Protein AF-A0A2U8DL97-F1 (afdb_monomer_lite)

Radius of gyration: 14.05 Å; chains: 1; bounding box: 25×34×37 Å

InterPro domains:
  IPR011008 Dimeric alpha-beta barrel [SSF54909] (26-79)
  IPR019887 Transcription regulator AsnC/Lrp, ligand binding domain [PF01037] (26-78)

Foldseek 3Di:
DPPPCPVVVVVLVVVLVPDDQPQKDFPDWDADDDDDGIDTDMGGPDPVSVVVSVVVSVVDPPDDDDDDDDDPDDQDDPNDGD

Structure (mmCIF, N/CA/C/O backbone):
data_AF-A0A2U8DL97-F1
#
_entry.id   AF-A0A2U8DL97-F1
#
loop_
_atom_site.group_PDB
_atom_site.id
_atom_site.type_symbol
_atom_site.label_atom_id
_atom_site.label_alt_id
_atom_site.label_comp_id
_atom_site.label_asym_id
_atom_site.label_entity_id
_atom_site.label_seq_id
_atom_site.pdbx_PDB_ins_code
_atom_site.Cartn_x
_atom_site.Cartn_y
_atom_site.Cartn_z
_atom_site.occupancy
_atom_site.B_iso_or_equiv
_atom_site.auth_seq_id
_atom_site.auth_comp_id
_atom_site.auth_asym_id
_atom_site.auth_atom_id
_atom_site.pdbx_PDB_model_num
ATOM 1 N N . MET A 1 1 ? 11.024 -21.529 18.169 1.00 42.38 1 MET A N 1
ATOM 2 C CA . MET A 1 1 ? 10.670 -20.091 18.158 1.00 42.38 1 MET A CA 1
ATOM 3 C C . MET A 1 1 ? 10.232 -19.677 16.743 1.00 42.38 1 MET A C 1
ATOM 5 O O . MET A 1 1 ? 10.856 -18.825 16.138 1.00 42.38 1 MET A O 1
ATOM 9 N N . GLN A 1 2 ? 9.226 -20.346 16.157 1.00 44.72 2 GLN A N 1
ATOM 10 C CA . GLN A 1 2 ? 8.889 -20.158 14.726 1.00 44.72 2 GLN A CA 1
ATOM 11 C C . GLN A 1 2 ? 7.430 -20.505 14.362 1.00 44.72 2 GLN A C 1
ATOM 13 O O . GLN A 1 2 ? 7.069 -20.495 13.194 1.00 44.72 2 GLN A O 1
ATOM 18 N N . HIS A 1 3 ? 6.584 -20.816 15.350 1.00 40.59 3 HIS A N 1
ATOM 19 C CA . HIS A 1 3 ? 5.208 -21.281 15.116 1.00 40.59 3 HIS A CA 1
ATOM 20 C C . HIS A 1 3 ? 4.128 -20.322 15.648 1.00 40.59 3 HIS A C 1
ATOM 22 O O . HIS A 1 3 ? 2.984 -20.403 15.222 1.00 40.59 3 HIS A O 1
ATOM 28 N N . CYS A 1 4 ? 4.479 -19.377 16.530 1.00 39.41 4 CYS A N 1
ATOM 29 C CA . CYS A 1 4 ? 3.505 -18.473 17.158 1.00 39.41 4 CYS A CA 1
ATOM 30 C C . CYS A 1 4 ? 3.091 -17.291 16.247 1.00 39.41 4 CYS A C 1
ATOM 32 O O . CYS A 1 4 ? 1.989 -16.773 16.371 1.00 39.41 4 CYS A O 1
ATOM 34 N N . SER A 1 5 ? 3.928 -16.885 15.281 1.00 52.34 5 SER A N 1
ATOM 35 C CA . SER A 1 5 ? 3.707 -15.650 14.502 1.00 52.34 5 SER A CA 1
ATOM 36 C C . SER A 1 5 ? 2.885 -15.820 13.216 1.00 52.34 5 SER A C 1
ATOM 38 O O . SER A 1 5 ? 2.426 -14.827 12.655 1.00 52.34 5 SER A O 1
ATOM 40 N N . TYR A 1 6 ? 2.704 -17.046 12.710 1.00 52.44 6 TYR A N 1
ATOM 41 C CA . TYR A 1 6 ? 2.095 -17.246 11.386 1.00 52.44 6 TYR A CA 1
ATOM 42 C C . TYR A 1 6 ? 0.564 -17.128 11.422 1.00 52.44 6 TYR A C 1
ATOM 44 O O . TYR A 1 6 ? -0.013 -16.468 10.563 1.00 52.44 6 TYR A O 1
ATOM 52 N N . ILE A 1 7 ? -0.075 -17.694 12.455 1.00 48.59 7 ILE A N 1
ATOM 53 C CA . ILE A 1 7 ? -1.540 -17.687 12.618 1.00 48.59 7 ILE A CA 1
ATOM 54 C C . ILE A 1 7 ? -2.043 -16.275 12.961 1.00 48.59 7 ILE A C 1
ATOM 56 O O . ILE A 1 7 ? -2.933 -15.750 12.296 1.00 48.59 7 ILE A O 1
ATOM 60 N N . TYR A 1 8 ? -1.402 -15.599 13.919 1.00 53.22 8 TYR A N 1
ATOM 61 C CA . TYR A 1 8 ? -1.759 -14.217 14.273 1.00 53.22 8 TYR A CA 1
ATOM 62 C C . TYR A 1 8 ? -1.524 -13.248 13.104 1.00 53.22 8 TYR A C 1
ATOM 64 O O . TYR A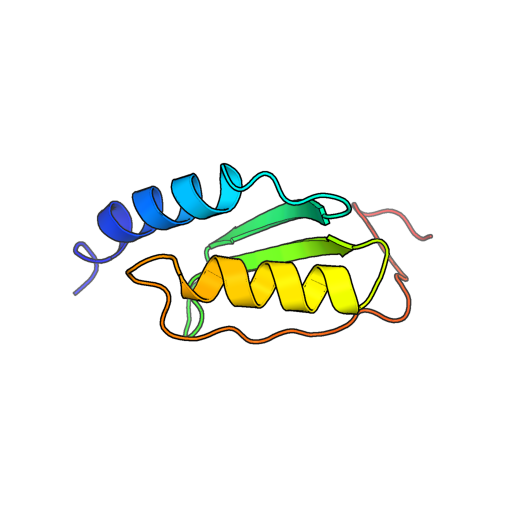 1 8 ? -2.281 -12.308 12.873 1.00 53.22 8 TYR A O 1
ATOM 72 N N . GLY A 1 9 ? -0.483 -13.507 12.309 1.00 63.59 9 GLY A N 1
ATOM 73 C CA . GLY A 1 9 ? -0.184 -12.707 11.134 1.00 63.59 9 GLY A CA 1
ATOM 74 C C . GLY A 1 9 ? -1.198 -12.872 10.003 1.00 63.59 9 GLY A C 1
ATOM 75 O O . GLY A 1 9 ? -1.268 -11.983 9.161 1.00 63.59 9 GLY A O 1
ATOM 76 N N . THR A 1 10 ? -1.936 -13.983 9.893 1.00 77.50 10 THR A N 1
ATOM 77 C CA . THR A 1 10 ? -2.941 -14.155 8.822 1.00 77.50 10 THR A CA 1
ATOM 78 C C . THR A 1 10 ? -4.201 -13.341 9.072 1.00 77.50 10 THR A C 1
ATOM 80 O O . THR A 1 10 ? -4.730 -12.753 8.134 1.00 77.50 10 THR A O 1
ATOM 83 N N . GLU A 1 11 ? -4.635 -13.222 10.326 1.00 84.75 11 GLU A N 1
ATOM 84 C CA . GLU A 1 11 ? -5.806 -12.417 10.687 1.00 84.75 11 GLU A CA 1
ATOM 85 C C . GLU A 1 11 ? -5.563 -10.928 10.436 1.00 84.75 11 GLU A C 1
ATOM 87 O O . GLU A 1 11 ? -6.399 -10.265 9.829 1.00 84.75 11 GLU A O 1
ATOM 92 N N . ILE A 1 12 ? -4.386 -10.421 10.820 1.00 88.12 12 ILE A N 1
ATOM 93 C CA . ILE A 1 12 ? -4.001 -9.024 10.572 1.00 88.12 12 ILE A CA 1
ATOM 94 C C . ILE A 1 12 ? -3.928 -8.742 9.068 1.00 88.12 12 ILE A C 1
ATOM 96 O O . ILE A 1 12 ? -4.453 -7.732 8.613 1.00 88.12 12 ILE A O 1
ATOM 100 N N . VAL A 1 13 ? -3.327 -9.639 8.275 1.00 89.81 13 VAL A N 1
ATOM 101 C CA . VAL A 1 13 ? -3.281 -9.480 6.810 1.00 89.81 13 VAL A CA 1
ATOM 102 C C . VAL A 1 13 ? -4.689 -9.425 6.226 1.00 89.81 13 VAL A C 1
ATOM 104 O O . VAL A 1 13 ? -4.967 -8.545 5.420 1.00 89.81 13 VAL A O 1
ATOM 107 N N . ASN A 1 14 ? -5.591 -10.306 6.659 1.00 89.69 14 ASN A N 1
ATOM 108 C CA . ASN A 1 14 ? -6.972 -10.290 6.184 1.00 89.69 14 ASN A CA 1
ATOM 109 C C . ASN A 1 14 ? -7.692 -8.990 6.565 1.00 89.69 14 ASN A C 1
ATOM 111 O O . ASN A 1 14 ? -8.394 -8.432 5.729 1.00 89.69 14 ASN A O 1
ATOM 115 N N . GLN A 1 15 ? -7.473 -8.473 7.779 1.00 91.69 15 GLN A N 1
ATOM 116 C CA . GLN A 1 15 ? -8.018 -7.177 8.191 1.00 91.69 15 GLN A CA 1
ATOM 117 C C . GLN A 1 15 ? -7.508 -6.047 7.293 1.00 91.69 15 GLN A C 1
ATOM 119 O O . GLN A 1 15 ? -8.322 -5.294 6.768 1.00 91.69 15 GLN A O 1
ATOM 124 N N . ILE A 1 16 ? -6.195 -5.978 7.043 1.00 91.88 16 ILE A N 1
ATOM 125 C CA . ILE A 1 16 ? -5.588 -4.976 6.153 1.00 91.88 16 ILE A CA 1
ATOM 126 C C . ILE A 1 16 ? -6.186 -5.057 4.746 1.00 91.88 16 ILE A C 1
ATOM 128 O O . ILE A 1 16 ? -6.568 -4.035 4.184 1.00 91.88 16 ILE A O 1
ATOM 132 N N . LEU A 1 17 ? -6.282 -6.262 4.178 1.00 90.38 17 LEU A N 1
ATOM 133 C CA . LEU A 1 17 ? -6.803 -6.467 2.824 1.00 90.38 17 LEU A CA 1
ATOM 134 C C . LEU A 1 17 ? -8.316 -6.224 2.720 1.00 90.38 17 LEU A 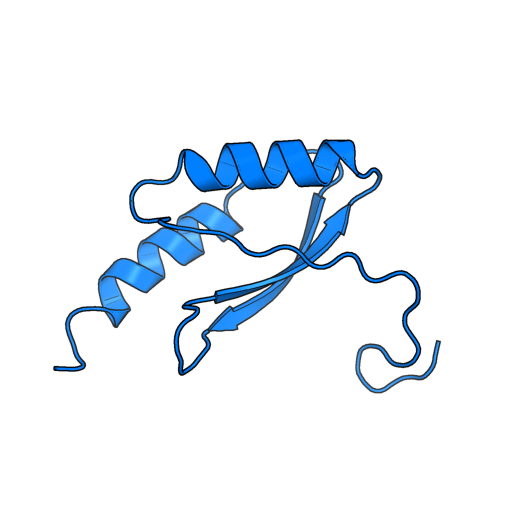C 1
ATOM 136 O O . LEU A 1 17 ? -8.809 -5.975 1.626 1.00 90.38 17 LEU A O 1
ATOM 140 N N . SER A 1 18 ? -9.042 -6.284 3.838 1.00 91.25 18 SER A N 1
ATOM 141 C CA . SER A 1 18 ? -10.470 -5.951 3.909 1.00 91.25 18 SER A CA 1
ATOM 142 C C . SER A 1 18 ? -10.755 -4.459 4.105 1.00 91.25 18 SER A C 1
ATOM 144 O O . SER A 1 18 ? -11.918 -4.063 4.107 1.00 91.25 18 SER A O 1
ATOM 146 N N . LEU A 1 19 ? -9.725 -3.624 4.296 1.00 89.25 19 LEU A N 1
ATOM 147 C CA . LEU A 1 19 ? -9.913 -2.184 4.444 1.00 89.25 19 LEU A CA 1
ATOM 148 C C . LEU A 1 19 ? -10.373 -1.568 3.121 1.00 89.25 19 LEU A C 1
ATOM 150 O O . LEU A 1 19 ? -9.626 -1.516 2.146 1.00 89.25 19 LEU A O 1
ATOM 154 N N . GLU A 1 20 ? -11.580 -1.016 3.125 1.00 85.81 20 GLU A N 1
ATOM 155 C CA . GLU A 1 20 ? -12.072 -0.168 2.045 1.00 85.81 20 GLU A CA 1
ATOM 156 C C . GLU A 1 20 ? -11.763 1.292 2.375 1.00 85.81 20 GLU A C 1
ATOM 158 O O . GLU A 1 20 ? -12.443 1.926 3.184 1.00 85.81 20 GLU A O 1
ATOM 163 N N . ILE A 1 21 ? -10.708 1.830 1.760 1.00 85.19 21 ILE A N 1
ATOM 164 C CA . ILE A 1 21 ? -10.338 3.240 1.900 1.00 85.19 21 ILE A CA 1
ATOM 165 C C . ILE A 1 21 ? -10.488 3.922 0.538 1.00 85.19 21 ILE A C 1
ATOM 167 O O . ILE A 1 21 ? -9.877 3.470 -0.435 1.00 85.19 21 ILE A O 1
ATOM 171 N N . PRO A 1 22 ? -11.283 5.005 0.437 1.00 89.81 22 PRO A N 1
ATOM 172 C CA . PRO A 1 22 ? -11.405 5.763 -0.800 1.00 89.81 22 PRO A CA 1
ATOM 173 C C . PRO A 1 22 ? -10.034 6.188 -1.327 1.00 89.81 22 PRO A C 1
ATOM 175 O O . PRO A 1 22 ? -9.160 6.563 -0.550 1.00 89.81 22 PRO A O 1
ATOM 178 N N . ASN A 1 23 ? -9.864 6.165 -2.651 1.00 94.81 23 ASN A N 1
ATOM 179 C CA . ASN A 1 23 ? -8.646 6.616 -3.339 1.00 94.81 23 ASN A CA 1
ATOM 180 C C . ASN A 1 23 ? -7.368 5.823 -3.027 1.00 94.81 23 ASN A C 1
ATOM 182 O O . ASN A 1 23 ? -6.285 6.245 -3.433 1.00 94.81 23 ASN A O 1
ATOM 186 N N . ILE A 1 24 ? -7.490 4.681 -2.349 1.00 95.19 24 ILE A N 1
ATOM 187 C CA . ILE A 1 24 ? -6.398 3.757 -2.078 1.00 95.19 24 ILE A CA 1
ATOM 188 C C . ILE A 1 24 ? -6.635 2.448 -2.822 1.00 95.19 24 ILE A C 1
ATOM 190 O O . ILE A 1 24 ? -7.730 1.892 -2.810 1.00 95.19 24 ILE A O 1
ATOM 194 N N . PHE A 1 25 ? -5.578 1.926 -3.435 1.00 94.31 25 PHE A N 1
ATOM 195 C CA . PHE A 1 25 ? -5.580 0.601 -4.037 1.00 94.31 25 PHE A CA 1
ATOM 196 C C . PHE A 1 25 ? -4.303 -0.148 -3.662 1.00 94.31 25 PHE A C 1
ATOM 198 O O . PHE A 1 25 ? -3.205 0.296 -4.001 1.00 94.31 25 PHE A O 1
ATOM 205 N N . ILE A 1 26 ? -4.435 -1.275 -2.958 1.00 94.44 26 ILE A N 1
ATOM 206 C CA . ILE A 1 26 ? -3.307 -2.160 -2.642 1.00 94.44 26 ILE A CA 1
ATOM 207 C C . ILE A 1 26 ? -3.012 -3.000 -3.887 1.00 94.44 26 ILE A C 1
ATOM 209 O O . ILE A 1 26 ? -3.821 -3.832 -4.284 1.00 94.44 26 ILE A O 1
ATOM 213 N N . GLU A 1 27 ? -1.853 -2.778 -4.502 1.00 93.75 27 GLU A N 1
ATOM 214 C CA . GLU A 1 27 ? -1.411 -3.524 -5.684 1.00 93.75 27 GLU A CA 1
ATOM 215 C C . GLU A 1 27 ? -0.794 -4.864 -5.299 1.00 93.75 27 GLU A C 1
ATOM 217 O O . GLU A 1 27 ? -1.029 -5.875 -5.957 1.00 93.75 27 GLU A O 1
ATOM 222 N N . GLU A 1 28 ? 0.019 -4.871 -4.242 1.00 93.81 28 GLU A N 1
ATOM 223 C CA . GLU A 1 28 ? 0.743 -6.057 -3.801 1.00 93.81 28 GLU A CA 1
ATOM 224 C C . GLU A 1 28 ? 0.886 -6.067 -2.275 1.00 93.81 28 GLU A C 1
ATOM 226 O O . GLU A 1 28 ? 1.066 -5.025 -1.639 1.00 93.81 28 GLU A O 1
ATOM 231 N N . CYS A 1 29 ? 0.845 -7.263 -1.689 1.00 93.25 29 CYS A N 1
ATOM 232 C CA . CYS A 1 29 ? 1.066 -7.494 -0.266 1.00 93.25 29 CYS A CA 1
ATOM 233 C C . CYS A 1 29 ? 1.982 -8.705 -0.098 1.00 93.25 29 CYS A C 1
ATOM 235 O O . CYS A 1 29 ? 1.640 -9.815 -0.508 1.00 93.25 29 CYS A O 1
ATOM 237 N N . HIS A 1 30 ? 3.145 -8.488 0.511 1.00 92.19 30 HIS A N 1
ATOM 238 C CA . HIS A 1 30 ? 4.181 -9.505 0.666 1.00 92.19 30 HIS A CA 1
ATOM 239 C C . HIS A 1 30 ? 4.512 -9.714 2.136 1.00 92.19 30 HIS A C 1
ATOM 241 O O . HIS A 1 30 ? 4.652 -8.751 2.889 1.00 92.19 30 HIS A O 1
ATOM 247 N N . ARG A 1 31 ? 4.707 -10.971 2.542 1.00 90.38 31 ARG A N 1
ATOM 248 C CA . ARG A 1 31 ? 5.343 -11.285 3.828 1.00 90.38 31 ARG A CA 1
ATOM 249 C C . ARG A 1 31 ? 6.850 -11.203 3.678 1.00 90.38 31 ARG A C 1
ATOM 251 O O . ARG A 1 31 ? 7.407 -11.743 2.726 1.00 90.38 31 ARG A O 1
ATOM 258 N N . LEU A 1 32 ? 7.496 -10.579 4.649 1.00 89.19 32 LEU A N 1
ATOM 259 C CA . LEU A 1 32 ? 8.944 -10.451 4.675 1.00 89.19 32 LEU A CA 1
ATOM 260 C C . LEU A 1 32 ? 9.551 -11.409 5.705 1.00 89.19 32 LEU A C 1
ATOM 262 O O . LEU A 1 32 ? 8.945 -11.721 6.730 1.00 89.19 32 LEU A O 1
ATOM 266 N N . ALA A 1 33 ? 10.764 -11.877 5.420 1.00 86.56 33 ALA A N 1
ATOM 267 C CA . ALA A 1 33 ? 11.628 -12.498 6.412 1.00 86.56 33 ALA A CA 1
ATOM 268 C C . ALA A 1 33 ? 12.599 -11.424 6.914 1.00 86.56 33 ALA A C 1
ATOM 270 O O . ALA A 1 33 ? 13.449 -10.965 6.153 1.00 86.56 33 ALA A O 1
ATOM 271 N N . GLY A 1 34 ? 12.457 -10.991 8.167 1.00 84.75 34 GLY A N 1
ATOM 272 C CA . GLY A 1 34 ? 13.288 -9.930 8.732 1.00 84.75 34 GLY A CA 1
ATOM 273 C C . GLY A 1 34 ? 12.594 -9.173 9.859 1.00 84.75 34 GLY A C 1
ATOM 274 O O . GLY A 1 34 ? 11.745 -9.728 10.551 1.00 84.75 34 GLY A O 1
ATOM 275 N N . GLU A 1 35 ? 12.993 -7.913 10.033 1.00 87.50 35 GLU A N 1
ATOM 276 C CA . GLU A 1 35 ? 12.448 -6.991 11.039 1.00 87.50 35 GLU A CA 1
ATOM 277 C C . GLU A 1 35 ? 10.986 -6.624 10.750 1.00 87.50 35 GLU A C 1
ATOM 279 O O . GLU A 1 35 ? 10.131 -6.706 11.628 1.00 87.50 35 GLU A O 1
ATOM 284 N N . TRP A 1 36 ? 10.684 -6.306 9.491 1.00 90.38 36 TRP A N 1
ATOM 285 C CA . TRP A 1 36 ? 9.332 -5.991 9.045 1.00 90.38 36 TRP A CA 1
ATOM 286 C C . TRP A 1 36 ? 8.538 -7.264 8.751 1.00 90.38 36 TRP A C 1
ATOM 288 O O . TRP A 1 36 ? 9.062 -8.220 8.183 1.00 90.38 36 TRP A O 1
ATOM 298 N N . CYS A 1 37 ? 7.249 -7.264 9.090 1.00 89.25 37 CYS A N 1
ATOM 299 C CA . CYS A 1 37 ? 6.363 -8.408 8.851 1.00 89.25 37 CYS A CA 1
ATOM 300 C C . CYS A 1 37 ? 5.753 -8.407 7.442 1.00 89.25 37 CYS A C 1
ATOM 302 O O . CYS A 1 37 ? 5.548 -9.471 6.852 1.00 89.25 37 CYS A O 1
ATOM 304 N N . LEU A 1 38 ? 5.418 -7.218 6.931 1.00 91.94 38 LEU A N 1
ATOM 305 C CA . LEU A 1 38 ? 4.679 -7.020 5.687 1.00 91.94 38 LEU A CA 1
ATOM 306 C C . LEU A 1 38 ? 5.268 -5.868 4.875 1.00 91.94 38 LEU A C 1
ATOM 308 O O . LEU A 1 38 ? 5.684 -4.858 5.439 1.00 91.94 38 LEU A O 1
ATOM 312 N N . LEU A 1 39 ? 5.226 -6.012 3.553 1.00 94.12 39 LEU A N 1
ATOM 313 C CA . LEU A 1 39 ? 5.437 -4.940 2.588 1.00 94.12 39 LEU A CA 1
ATOM 314 C C . LEU A 1 39 ? 4.160 -4.760 1.773 1.00 94.12 39 LEU A C 1
ATOM 316 O O . LEU A 1 39 ? 3.677 -5.715 1.162 1.00 94.12 39 LEU A O 1
ATOM 320 N N . LEU A 1 40 ? 3.645 -3.535 1.746 1.00 95.19 40 LEU A N 1
ATOM 321 C CA . LEU A 1 40 ? 2.486 -3.158 0.946 1.00 95.19 40 LEU A CA 1
ATOM 322 C C . LEU A 1 40 ? 2.943 -2.226 -0.172 1.00 95.19 40 LEU A C 1
ATOM 324 O O . LEU A 1 40 ? 3.535 -1.179 0.090 1.00 95.19 40 LEU A O 1
ATOM 328 N N . LYS A 1 41 ? 2.645 -2.600 -1.415 1.00 95.88 41 LYS A N 1
ATOM 329 C CA . LYS A 1 41 ? 2.718 -1.694 -2.559 1.00 95.88 41 LYS A CA 1
ATOM 330 C C . LYS A 1 41 ? 1.308 -1.218 -2.847 1.00 95.88 41 LYS A C 1
ATOM 332 O O . LYS A 1 41 ? 0.400 -2.027 -3.023 1.00 95.88 41 LYS A O 1
ATOM 337 N N . MET A 1 42 ? 1.123 0.089 -2.889 1.00 95.25 42 MET A N 1
ATOM 338 C CA . MET A 1 42 ? -0.193 0.687 -3.043 1.00 95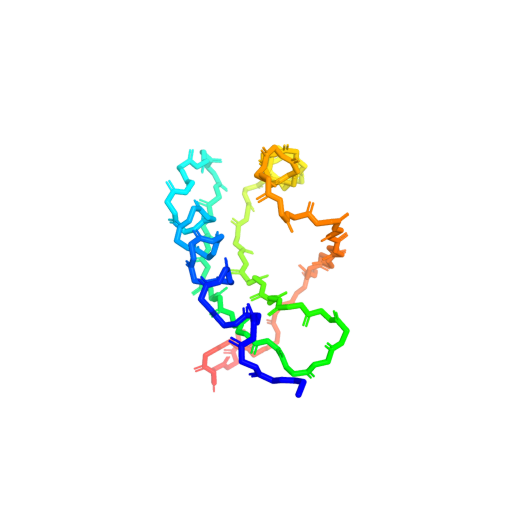.25 42 MET A CA 1
ATOM 339 C C . MET A 1 42 ? -0.128 1.946 -3.897 1.00 95.25 42 MET A C 1
ATOM 341 O O . MET A 1 42 ? 0.905 2.616 -3.963 1.00 95.25 42 MET A O 1
ATOM 345 N N . ARG A 1 43 ? -1.257 2.283 -4.515 1.00 95.31 43 ARG A N 1
ATOM 346 C CA . ARG A 1 43 ? -1.493 3.577 -5.150 1.00 95.31 43 ARG A CA 1
ATOM 347 C C . ARG A 1 43 ? -2.438 4.399 -4.296 1.00 95.31 43 ARG A C 1
ATOM 349 O O . ARG A 1 43 ? -3.398 3.871 -3.740 1.00 95.31 43 ARG A O 1
ATOM 356 N N . ALA A 1 44 ? -2.153 5.689 -4.244 1.00 95.94 44 ALA A N 1
ATOM 357 C CA . ALA A 1 44 ? -2.967 6.695 -3.595 1.00 95.94 44 ALA A CA 1
ATOM 358 C C . ALA A 1 44 ? -3.148 7.872 -4.554 1.00 95.94 44 ALA A C 1
ATOM 360 O O . ALA A 1 44 ? -2.206 8.218 -5.273 1.00 95.94 44 ALA A O 1
ATOM 361 N N . SER A 1 45 ? -4.327 8.492 -4.564 1.00 96.00 45 SER A N 1
ATOM 362 C CA . SER A 1 45 ? -4.559 9.692 -5.379 1.00 96.00 45 SER A CA 1
ATOM 363 C C . SER A 1 45 ? -3.811 10.908 -4.829 1.00 96.00 45 SER A C 1
ATOM 365 O O . SER A 1 45 ? -3.340 11.743 -5.600 1.00 96.00 45 SER A O 1
ATOM 367 N N . THR A 1 46 ? -3.686 11.015 -3.503 1.00 94.94 46 THR A N 1
ATOM 368 C CA . THR A 1 46 ? -3.016 12.131 -2.829 1.00 94.94 46 THR A CA 1
ATOM 369 C C . THR A 1 46 ? -2.176 11.662 -1.635 1.00 94.94 46 THR A C 1
ATOM 371 O O . THR A 1 46 ? -2.440 10.600 -1.067 1.00 94.94 46 THR A O 1
ATOM 374 N N . PRO A 1 47 ? -1.193 12.463 -1.177 1.00 93.50 47 PRO A N 1
ATOM 375 C CA . PRO A 1 47 ? -0.472 12.176 0.065 1.00 93.50 47 PRO A CA 1
ATOM 376 C C . PRO A 1 47 ? -1.383 12.089 1.298 1.00 93.50 47 PRO A C 1
ATOM 378 O O . PRO A 1 47 ? -1.101 11.324 2.214 1.00 93.50 47 PRO A O 1
ATOM 381 N N . THR A 1 48 ? -2.492 12.836 1.321 1.00 94.81 48 THR A N 1
ATOM 382 C CA . THR A 1 48 ? -3.470 12.783 2.418 1.00 94.81 48 THR A CA 1
ATOM 383 C C . THR A 1 48 ? -4.158 11.422 2.500 1.00 94.81 48 THR A C 1
ATOM 385 O O . THR A 1 48 ? -4.371 10.923 3.603 1.00 94.81 48 THR A O 1
ATOM 388 N N . ASP A 1 49 ? -4.444 10.782 1.363 1.00 95.31 49 ASP A N 1
ATOM 389 C CA . ASP A 1 49 ? -5.019 9.431 1.348 1.00 95.31 49 ASP A CA 1
ATOM 390 C C . ASP A 1 49 ? -4.052 8.404 1.970 1.00 95.31 49 ASP A C 1
ATOM 392 O O . ASP A 1 49 ? -4.486 7.488 2.668 1.00 95.31 49 ASP A O 1
ATOM 396 N N . ILE A 1 50 ? -2.736 8.593 1.794 1.00 95.00 50 ILE A N 1
ATOM 397 C CA . ILE A 1 50 ? -1.699 7.757 2.423 1.00 95.00 50 ILE A CA 1
ATOM 398 C C . ILE A 1 50 ? -1.730 7.926 3.944 1.00 95.00 50 ILE A C 1
ATOM 400 O O . ILE A 1 50 ? -1.744 6.930 4.665 1.00 95.00 50 ILE A O 1
ATOM 404 N N . SER A 1 51 ? -1.784 9.166 4.439 1.00 94.38 51 SER A N 1
ATOM 405 C CA . SER A 1 51 ? -1.892 9.426 5.880 1.00 94.38 51 SER A CA 1
ATOM 406 C C . SER A 1 51 ? -3.151 8.792 6.473 1.00 94.38 51 SER A C 1
ATOM 408 O O . SER A 1 51 ? -3.060 8.077 7.466 1.00 94.38 51 SER A O 1
ATOM 410 N N . ASN A 1 52 ? -4.303 8.954 5.814 1.00 94.19 52 ASN A N 1
ATOM 411 C CA . ASN A 1 52 ? -5.563 8.336 6.241 1.00 94.19 52 ASN A CA 1
ATOM 412 C C . ASN A 1 52 ? -5.471 6.801 6.287 1.00 94.19 52 ASN A C 1
ATOM 414 O O . ASN A 1 52 ? -6.042 6.162 7.177 1.00 94.19 52 ASN A O 1
ATOM 418 N N . PHE A 1 53 ? -4.752 6.199 5.335 1.00 94.69 53 PHE A N 1
ATOM 419 C CA . PHE A 1 53 ? -4.496 4.763 5.323 1.00 94.69 53 PHE A CA 1
ATOM 420 C C . PHE A 1 53 ? -3.621 4.328 6.501 1.00 94.69 53 PHE A C 1
ATOM 422 O O . PHE A 1 53 ? -3.992 3.394 7.209 1.00 94.69 53 PHE A O 1
ATOM 429 N N . ILE A 1 54 ? -2.519 5.031 6.773 1.00 94.38 54 ILE A N 1
ATOM 430 C CA . ILE A 1 54 ? -1.636 4.743 7.915 1.00 94.38 54 ILE A CA 1
ATOM 431 C C . ILE A 1 54 ? -2.393 4.887 9.242 1.00 94.38 54 ILE A C 1
ATOM 433 O O . ILE A 1 54 ? -2.345 3.981 10.074 1.00 94.38 54 ILE A O 1
ATOM 437 N N . ASP A 1 55 ? -3.169 5.960 9.407 1.00 93.69 55 ASP A N 1
ATOM 438 C CA . ASP A 1 55 ? -3.998 6.186 10.596 1.00 93.69 55 ASP A CA 1
ATOM 439 C C . ASP A 1 55 ? -5.032 5.070 10.796 1.00 93.69 55 ASP A C 1
ATOM 441 O O . ASP A 1 55 ? -5.395 4.728 11.922 1.00 93.69 55 ASP A O 1
ATOM 445 N N . THR A 1 56 ? -5.525 4.486 9.702 1.00 93.25 56 THR A N 1
ATOM 446 C CA . THR A 1 56 ? -6.455 3.353 9.746 1.00 93.25 56 THR A CA 1
ATOM 447 C C . THR A 1 56 ? -5.738 2.054 10.099 1.00 93.25 56 THR A C 1
ATOM 449 O O . THR A 1 56 ? -6.239 1.302 10.934 1.00 93.25 56 THR A O 1
ATOM 452 N N . LEU A 1 57 ? -4.543 1.815 9.550 1.00 92.81 57 LEU A N 1
ATOM 453 C CA . LEU A 1 57 ? -3.706 0.678 9.935 1.00 92.81 57 LEU A CA 1
ATOM 454 C C . LEU A 1 57 ? -3.394 0.699 11.432 1.00 92.81 57 LEU A C 1
ATOM 456 O O . LEU A 1 57 ? -3.519 -0.321 12.099 1.00 92.81 57 LEU A O 1
ATOM 460 N N . TRP A 1 58 ? -3.052 1.853 11.999 1.00 92.81 58 TRP A N 1
ATOM 461 C CA . TRP A 1 58 ? -2.716 1.954 13.424 1.00 92.81 58 TRP A CA 1
ATOM 462 C C . TRP A 1 58 ? -3.890 1.654 14.368 1.00 92.81 58 TRP A C 1
ATOM 464 O O . TRP A 1 58 ? -3.672 1.390 15.549 1.00 92.81 58 TRP A O 1
ATOM 474 N N . LYS A 1 59 ? -5.132 1.633 13.866 1.00 92.94 59 LYS A N 1
ATOM 475 C CA . LYS A 1 59 ? -6.306 1.180 14.632 1.00 92.94 59 LYS A CA 1
ATOM 476 C C . LYS A 1 59 ? -6.411 -0.346 14.706 1.00 92.94 59 LYS A C 1
ATOM 478 O O . LYS A 1 59 ? -7.146 -0.853 15.551 1.00 92.94 59 LYS A O 1
ATOM 483 N N . ILE A 1 60 ? -5.700 -1.082 13.849 1.00 91.00 60 ILE A N 1
ATOM 484 C CA . ILE A 1 60 ? -5.688 -2.546 13.856 1.00 91.00 60 ILE A CA 1
ATOM 485 C C . ILE A 1 60 ? -4.807 -3.035 15.004 1.00 91.00 60 ILE A C 1
ATOM 487 O O . ILE A 1 60 ? -3.590 -2.832 15.031 1.00 91.00 60 ILE A O 1
ATOM 491 N N . GLN A 1 61 ? -5.425 -3.746 15.945 1.00 88.94 61 GLN A N 1
ATOM 492 C CA . GLN A 1 61 ? -4.705 -4.354 17.055 1.00 88.94 61 GLN A CA 1
ATOM 493 C C . GLN A 1 61 ? -3.671 -5.363 16.534 1.00 88.94 61 GLN A C 1
ATOM 495 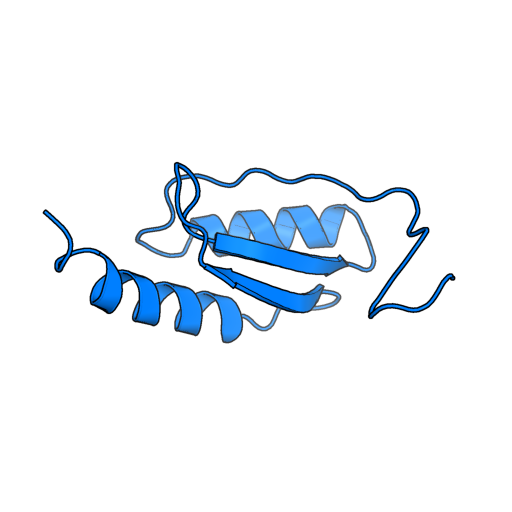O O . GLN A 1 61 ? -3.998 -6.303 15.815 1.00 88.94 61 GLN A O 1
ATOM 500 N N . GLY A 1 62 ? -2.412 -5.177 16.933 1.00 87.75 62 GLY A N 1
ATOM 501 C CA . GLY A 1 62 ? -1.292 -6.023 16.514 1.00 87.75 62 GLY A CA 1
ATOM 502 C C . GLY A 1 62 ? -0.353 -5.359 15.506 1.00 87.75 62 GLY A C 1
ATOM 503 O O . GLY A 1 62 ? 0.780 -5.821 15.366 1.00 87.75 62 GLY A O 1
ATOM 504 N N . ILE A 1 63 ? -0.760 -4.248 14.881 1.00 90.31 63 ILE A N 1
ATOM 505 C CA . ILE A 1 63 ? 0.165 -3.374 14.149 1.00 90.31 63 ILE A CA 1
ATOM 506 C C . ILE A 1 63 ? 0.937 -2.533 15.169 1.00 90.31 63 ILE A C 1
ATOM 508 O O . ILE A 1 63 ? 0.346 -1.841 15.993 1.00 90.31 63 ILE A O 1
ATOM 512 N N . LYS A 1 64 ? 2.269 -2.646 15.150 1.00 90.12 64 LYS A N 1
ATOM 513 C CA . LYS A 1 64 ? 3.160 -1.949 16.095 1.00 90.12 64 LYS A CA 1
ATOM 514 C C . LYS A 1 64 ? 3.807 -0.712 15.494 1.00 90.12 64 LYS A C 1
ATOM 516 O O . LYS A 1 64 ? 4.001 0.277 16.187 1.00 90.12 64 LYS A O 1
ATOM 521 N N . GLU A 1 65 ? 4.162 -0.800 14.221 1.00 91.44 65 GLU A N 1
ATOM 522 C CA . GLU A 1 65 ? 4.911 0.221 13.509 1.00 91.44 65 GLU A CA 1
ATOM 523 C C . GLU A 1 65 ? 4.680 0.093 12.005 1.00 91.44 65 GLU A C 1
ATOM 525 O O . GLU A 1 65 ? 4.310 -0.968 11.495 1.00 91.44 65 GLU A O 1
ATOM 530 N N . THR A 1 66 ? 4.908 1.197 11.301 1.00 93.50 66 THR A N 1
ATOM 531 C CA . THR A 1 66 ? 4.825 1.291 9.844 1.00 93.50 66 THR A CA 1
ATOM 532 C C . THR A 1 66 ? 5.953 2.179 9.343 1.00 93.50 66 THR A C 1
ATOM 534 O O . THR A 1 66 ? 6.171 3.257 9.895 1.00 93.50 66 THR A O 1
ATOM 537 N N . SER A 1 67 ? 6.609 1.779 8.258 1.00 94.50 67 SER A N 1
ATOM 538 C CA . SER A 1 67 ? 7.540 2.626 7.513 1.00 94.50 67 SER A CA 1
ATOM 539 C C . SER A 1 67 ? 6.988 2.864 6.113 1.00 94.50 67 SER A C 1
ATOM 541 O O . SER A 1 67 ? 6.528 1.928 5.460 1.00 94.50 67 SER A O 1
ATOM 543 N N . THR A 1 68 ? 6.999 4.119 5.662 1.00 95.44 68 THR A N 1
ATOM 544 C CA . THR A 1 68 ? 6.408 4.521 4.379 1.00 95.44 68 THR A CA 1
ATOM 545 C C . THR A 1 68 ? 7.463 5.172 3.504 1.00 95.44 68 THR A C 1
ATOM 547 O O . THR A 1 68 ? 8.148 6.099 3.925 1.00 95.44 68 THR A O 1
ATOM 550 N N . THR A 1 69 ? 7.570 4.702 2.264 1.00 95.69 69 THR A N 1
ATOM 551 C CA . THR A 1 69 ? 8.433 5.295 1.238 1.00 95.69 69 THR A CA 1
ATOM 552 C C . THR A 1 69 ? 7.574 5.747 0.067 1.00 95.69 69 THR A C 1
ATOM 554 O O . THR A 1 69 ? 6.803 4.959 -0.476 1.00 95.69 69 THR A O 1
ATOM 5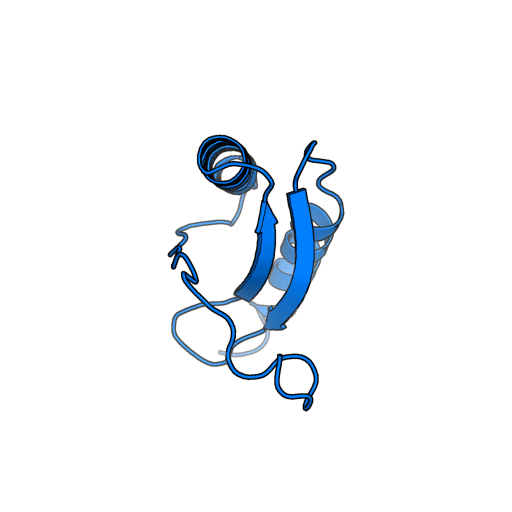57 N N . LEU A 1 70 ? 7.716 7.011 -0.337 1.00 95.69 70 LEU A N 1
ATOM 558 C CA . LEU A 1 70 ? 7.031 7.552 -1.508 1.00 95.69 70 LEU A CA 1
ATOM 559 C C . LEU A 1 70 ? 7.865 7.295 -2.763 1.00 95.69 70 LEU A C 1
ATOM 561 O O . LEU A 1 70 ? 8.990 7.779 -2.889 1.00 95.69 70 LEU A O 1
ATOM 565 N N . VAL A 1 71 ? 7.302 6.541 -3.704 1.00 94.94 71 VAL A N 1
ATOM 566 C CA . VAL A 1 71 ? 7.923 6.298 -5.010 1.00 94.94 71 VAL A CA 1
ATOM 567 C C . VAL A 1 71 ? 7.637 7.491 -5.920 1.00 94.94 71 VAL A C 1
ATOM 569 O O . VAL A 1 71 ? 6.487 7.750 -6.260 1.00 94.94 71 VAL A O 1
ATOM 572 N N . LEU A 1 72 ? 8.684 8.218 -6.318 1.00 93.94 72 LEU A N 1
ATOM 573 C CA . LEU A 1 72 ? 8.558 9.410 -7.170 1.00 93.94 72 LEU A CA 1
ATOM 574 C C . LEU A 1 72 ? 8.397 9.066 -8.656 1.00 93.94 72 LEU A C 1
ATOM 576 O O . LEU A 1 72 ? 7.722 9.778 -9.394 1.00 93.94 72 LEU A O 1
ATOM 580 N N . SER A 1 73 ? 9.028 7.982 -9.102 1.00 94.00 73 SER A N 1
ATOM 581 C CA . SER A 1 73 ? 8.920 7.476 -10.467 1.00 94.00 73 SER A CA 1
ATOM 582 C C . SER A 1 73 ? 9.152 5.967 -10.501 1.00 94.00 73 SER A C 1
ATOM 584 O O . SER A 1 73 ? 9.886 5.409 -9.683 1.00 94.00 73 SER A O 1
ATOM 586 N N . THR A 1 74 ? 8.507 5.292 -11.451 1.00 93.56 74 THR A N 1
ATOM 587 C CA . THR A 1 74 ? 8.614 3.842 -11.632 1.00 93.56 74 THR A CA 1
ATOM 588 C C . THR A 1 74 ? 9.328 3.553 -12.942 1.00 93.56 74 THR A C 1
ATOM 590 O O . THR A 1 74 ? 8.803 3.852 -14.007 1.00 93.56 74 THR A O 1
ATOM 593 N N . ILE A 1 75 ? 10.525 2.969 -12.860 1.00 96.12 75 ILE A N 1
ATOM 594 C CA . ILE A 1 75 ? 11.345 2.627 -14.036 1.00 96.12 75 ILE A CA 1
ATOM 595 C C . ILE A 1 75 ? 10.910 1.280 -14.637 1.00 96.12 75 ILE A C 1
ATOM 597 O O . ILE A 1 75 ? 10.917 1.092 -15.853 1.00 96.12 75 ILE A O 1
ATOM 601 N N . LEU A 1 76 ? 10.542 0.329 -13.777 1.00 94.62 76 LEU A N 1
ATOM 602 C CA . LEU A 1 76 ? 10.125 -1.020 -14.143 1.00 94.62 76 LEU A CA 1
ATOM 603 C C . LEU A 1 76 ? 8.938 -1.424 -13.270 1.00 94.62 76 LEU A C 1
ATOM 605 O O . LEU A 1 76 ? 8.997 -1.289 -12.049 1.00 94.62 76 LEU A O 1
ATOM 609 N N . GLU A 1 77 ? 7.888 -1.950 -13.885 1.00 93.25 77 GLU A N 1
ATOM 610 C CA . GLU A 1 77 ? 6.715 -2.468 -13.192 1.00 93.25 77 GLU A CA 1
ATOM 611 C C . GLU A 1 77 ? 6.242 -3.754 -13.860 1.00 93.25 77 GLU A C 1
ATOM 613 O O . GLU A 1 77 ? 6.146 -3.819 -15.083 1.00 93.25 77 GLU A O 1
ATOM 618 N N . ASN A 1 78 ? 5.966 -4.794 -13.071 1.00 90.19 78 ASN A N 1
ATOM 619 C CA . ASN A 1 78 ? 5.509 -6.097 -13.572 1.00 90.19 78 ASN A CA 1
ATOM 620 C C . ASN A 1 78 ? 6.420 -6.684 -14.673 1.00 90.19 78 ASN A C 1
ATOM 622 O O . ASN A 1 78 ? 5.952 -7.317 -15.615 1.00 90.19 78 ASN A O 1
ATOM 626 N N . GLY A 1 79 ? 7.732 -6.434 -14.582 1.00 90.69 79 GLY A N 1
ATOM 627 C CA . GLY A 1 79 ? 8.720 -6.876 -15.573 1.00 90.69 79 GLY A CA 1
ATOM 628 C C . GLY A 1 79 ? 8.770 -6.046 -16.863 1.00 90.69 79 GLY A C 1
ATOM 629 O O . GLY A 1 79 ? 9.567 -6.361 -17.744 1.00 90.69 79 GLY A O 1
ATOM 630 N N . MET A 1 80 ? 7.981 -4.973 -16.976 1.00 89.25 80 MET A N 1
ATOM 631 C CA . MET A 1 80 ? 7.935 -4.086 -18.142 1.00 89.25 80 MET A CA 1
ATOM 632 C C . MET A 1 80 ? 8.470 -2.691 -17.802 1.00 89.25 80 MET A C 1
ATOM 634 O O . MET A 1 80 ? 8.198 -2.157 -16.727 1.00 89.25 80 MET A O 1
ATOM 638 N N . ARG A 1 81 ? 9.248 -2.090 -18.713 1.00 85.38 81 ARG A N 1
ATOM 639 C CA . ARG A 1 81 ? 9.692 -0.693 -18.566 1.00 85.38 81 ARG A CA 1
ATOM 640 C C . ARG A 1 81 ? 8.512 0.242 -18.830 1.00 85.38 81 ARG A C 1
ATOM 642 O O . ARG A 1 81 ? 7.785 0.014 -19.796 1.00 85.38 81 ARG A O 1
ATOM 649 N N . LYS A 1 82 ? 8.340 1.247 -17.972 1.00 69.19 82 LYS A N 1
ATOM 650 C CA . LYS A 1 82 ? 7.341 2.309 -18.140 1.00 69.19 82 LYS A CA 1
ATOM 651 C C . LYS A 1 82 ? 7.924 3.529 -1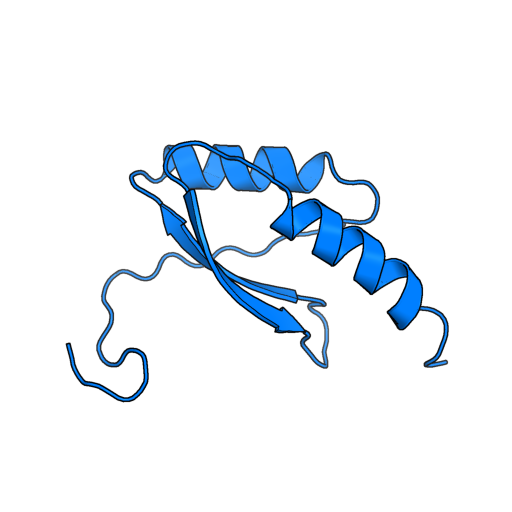8.839 1.00 69.19 82 LYS A C 1
ATOM 653 O O . LYS A 1 82 ? 9.148 3.753 -18.704 1.00 69.19 82 LYS A O 1
#

Organism: NCBI:txid332101

Secondary structure (DSSP, 8-state):
--SSHHHHHHHHHHHHHT---TTEEEEEEEE-SSS-SEEEEEEESSHHHHHHHHHHHTTSTT---------S--SEETTEE-

Sequence (82 aa):
MQHCSYIYGTEIVNQILSLEIPNIFIEECHRLAGEWCLLLKMRASTPTDISNFIDTLWKIQGIKETSTTLVLSTILENGMRK

pLDDT: mean 86.93, std 14.29, range [39.41, 96.12]